Protein AF-A0A2U3AJI8-F1 (afdb_monomer_lite)

Organism: NCBI:txid202750

Foldseek 3Di:
DVVVLLVVLVVCVVPDPSVVSCVVVVHDPVSSVCVVPDDQDPVRVVVVVVVVVCVVCCVVVVVPVPDDDDDDD

Sequence (73 aa):
MDQEIIEHINEEKAHYPVQMTCRVLKLPKSRYYQAAHIKPSVYYLENQHITERIREIHPESDCRYGAPKIHYL

Radius of gyration: 20.06 Å; chains: 1; bounding box: 41×37×41 Å

Secondary structure (DSSP, 8-state):
-HHHHHHHHHHHTTTS-HHHHHHHTT--HHHHHHHHH-PPPHHHHHHHHHHHHHHHHGGGGTT-TTPPP----

Structure (mmCIF, N/CA/C/O backbone):
data_AF-A0A2U3AJI8-F1
#
_entry.id   AF-A0A2U3AJI8-F1
#
loop_
_atom_site.group_PDB
_atom_site.id
_atom_site.type_symbol
_atom_site.label_atom_id
_atom_site.label_alt_id
_atom_site.label_comp_id
_atom_site.label_asym_id
_atom_site.label_entity_id
_atom_site.label_seq_id
_atom_site.pdbx_PDB_ins_code
_atom_site.Cartn_x
_atom_site.Cartn_y
_atom_site.Cartn_z
_atom_site.occupancy
_atom_site.B_iso_or_equiv
_atom_site.auth_seq_id
_atom_site.auth_comp_id
_atom_site.auth_asym_id
_atom_site.auth_atom_id
_atom_site.pdbx_PDB_model_num
ATOM 1 N N . MET A 1 1 ? -9.205 -11.083 -0.500 1.00 61.38 1 MET A N 1
ATOM 2 C CA . MET A 1 1 ? -9.733 -11.745 0.713 1.00 61.38 1 MET A CA 1
ATOM 3 C C . MET A 1 1 ? -9.820 -10.784 1.893 1.00 61.38 1 MET A C 1
ATOM 5 O O . MET A 1 1 ? -10.901 -10.272 2.117 1.00 61.38 1 MET A O 1
ATOM 9 N N . ASP A 1 2 ? -8.744 -10.462 2.627 1.00 72.44 2 ASP A N 1
ATOM 10 C CA . ASP A 1 2 ? -8.891 -9.593 3.819 1.00 72.44 2 ASP A CA 1
ATOM 11 C C . ASP A 1 2 ? -8.991 -8.086 3.511 1.00 72.44 2 ASP A C 1
ATOM 13 O O . ASP A 1 2 ? -9.627 -7.362 4.271 1.00 72.44 2 ASP A O 1
ATOM 17 N N . GLN A 1 3 ? -8.379 -7.602 2.420 1.00 80.31 3 GLN A N 1
ATOM 18 C CA . GLN A 1 3 ? -8.471 -6.184 2.031 1.00 80.31 3 GLN A CA 1
ATOM 19 C C . GLN A 1 3 ? -9.886 -5.787 1.599 1.00 80.31 3 GLN A C 1
ATOM 21 O O . GLN A 1 3 ? -10.399 -4.799 2.106 1.00 80.31 3 GLN A O 1
ATOM 26 N N . GLU A 1 4 ? -10.546 -6.602 0.773 1.00 85.81 4 GLU A N 1
ATOM 27 C CA . GLU A 1 4 ? -11.932 -6.367 0.329 1.00 85.81 4 GLU A CA 1
ATOM 28 C C . GLU A 1 4 ? -12.904 -6.301 1.520 1.00 85.81 4 GLU A C 1
ATOM 30 O O . GLU A 1 4 ? -13.782 -5.445 1.575 1.00 85.81 4 GLU A O 1
ATOM 35 N N . ILE A 1 5 ? -12.712 -7.160 2.532 1.00 89.06 5 ILE A N 1
ATOM 36 C CA . ILE A 1 5 ? -13.506 -7.128 3.771 1.00 89.06 5 ILE A CA 1
ATOM 37 C C . ILE A 1 5 ? -13.279 -5.810 4.527 1.00 89.06 5 ILE A C 1
ATOM 39 O O . ILE A 1 5 ? -14.225 -5.222 5.044 1.00 89.06 5 ILE A O 1
ATOM 43 N N . ILE A 1 6 ? -12.033 -5.339 4.617 1.00 89.94 6 ILE A N 1
ATOM 44 C CA . ILE A 1 6 ? -11.691 -4.091 5.316 1.00 89.94 6 ILE A CA 1
ATOM 45 C C . ILE A 1 6 ? -12.236 -2.865 4.571 1.00 89.94 6 ILE A C 1
ATOM 47 O O . ILE A 1 6 ? -12.705 -1.932 5.225 1.00 89.94 6 ILE A O 1
ATOM 51 N N . GLU A 1 7 ? -12.203 -2.865 3.238 1.00 89.62 7 GLU A N 1
ATOM 52 C CA . GLU A 1 7 ? -12.809 -1.825 2.395 1.00 89.62 7 GLU A CA 1
ATOM 53 C C . GLU A 1 7 ? -14.321 -1.761 2.606 1.00 89.62 7 GLU A C 1
ATOM 55 O O . GLU A 1 7 ? -14.837 -0.704 2.963 1.00 89.62 7 GLU A O 1
ATOM 60 N N . HIS A 1 8 ? -15.005 -2.905 2.551 1.00 90.69 8 HIS A N 1
ATOM 61 C CA . HIS A 1 8 ? -16.442 -2.971 2.802 1.00 90.69 8 HIS A CA 1
ATOM 62 C C . HIS A 1 8 ? -16.820 -2.492 4.218 1.00 90.69 8 HIS A C 1
ATOM 64 O O . HIS A 1 8 ? -17.777 -1.741 4.403 1.00 90.69 8 HIS A O 1
ATOM 70 N N . ILE A 1 9 ? -16.035 -2.849 5.246 1.00 90.69 9 ILE A N 1
ATOM 71 C CA . ILE A 1 9 ? -16.240 -2.327 6.610 1.00 90.69 9 ILE A CA 1
ATOM 72 C C . ILE A 1 9 ? -16.051 -0.803 6.653 1.00 90.69 9 ILE A C 1
ATOM 74 O O . ILE A 1 9 ? -16.737 -0.128 7.419 1.00 90.69 9 ILE A O 1
ATOM 78 N N . ASN A 1 10 ? -15.128 -0.249 5.864 1.00 89.69 10 ASN A N 1
ATOM 79 C CA . ASN A 1 10 ? -14.875 1.189 5.813 1.00 89.69 10 ASN A CA 1
ATOM 80 C C . ASN A 1 10 ? -16.008 1.982 5.153 1.00 89.69 10 ASN A C 1
ATOM 82 O O . ASN A 1 10 ? -16.251 3.111 5.578 1.00 89.69 10 ASN A O 1
ATOM 86 N N . GLU A 1 11 ? -16.679 1.412 4.155 1.00 92.06 11 GLU A N 1
ATOM 87 C CA . GLU A 1 11 ? -17.867 1.992 3.515 1.00 92.06 11 GLU A CA 1
ATOM 88 C C . GLU A 1 11 ? -19.060 1.991 4.480 1.00 92.06 11 GLU A C 1
ATOM 90 O O . GLU A 1 11 ? -19.726 3.006 4.682 1.00 92.06 11 GLU A O 1
ATOM 95 N N . GLU A 1 12 ? -19.266 0.869 5.168 1.00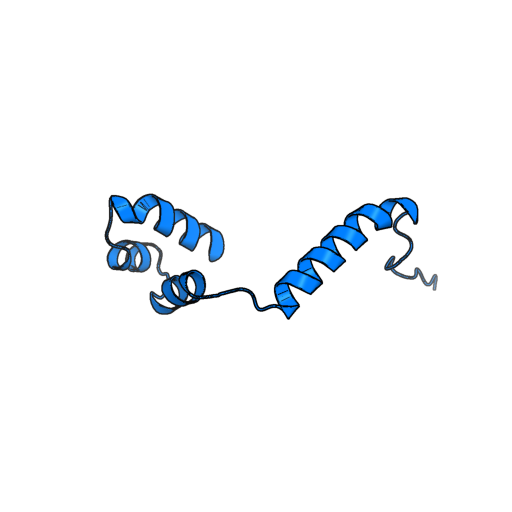 90.62 12 GLU A N 1
ATOM 96 C CA . GLU A 1 12 ? -20.428 0.647 6.029 1.00 90.62 12 GLU A CA 1
ATOM 97 C C . GLU A 1 12 ? -20.277 1.185 7.461 1.00 90.62 12 GLU A C 1
ATOM 99 O O . GLU A 1 12 ? -21.248 1.212 8.223 1.00 90.62 12 GLU A O 1
ATOM 104 N N . LYS A 1 13 ? -19.089 1.664 7.860 1.00 89.38 13 LYS A N 1
ATOM 105 C CA . LYS A 1 13 ? -18.837 2.168 9.229 1.00 89.38 13 LYS A CA 1
ATOM 106 C C . LYS A 1 13 ? -19.712 3.359 9.632 1.00 89.38 13 LYS A C 1
ATOM 108 O O . LYS A 1 13 ? -19.810 3.656 10.820 1.00 89.38 13 LYS A O 1
ATOM 113 N N . ALA A 1 14 ? -20.285 4.071 8.658 1.00 90.94 14 ALA A N 1
ATOM 114 C CA . ALA A 1 14 ? -21.206 5.181 8.894 1.00 90.94 14 ALA A CA 1
ATOM 115 C C . ALA A 1 14 ? -22.588 4.697 9.366 1.00 90.94 14 ALA A C 1
ATOM 117 O O . ALA A 1 14 ? -23.237 5.375 10.160 1.00 90.94 14 ALA A O 1
ATOM 118 N N . HIS A 1 15 ? -23.013 3.516 8.911 1.00 91.31 15 HIS A N 1
ATOM 119 C CA . HIS A 1 15 ? -24.308 2.920 9.240 1.00 91.31 15 HIS A CA 1
ATOM 120 C C . HIS A 1 15 ? -24.205 1.931 10.404 1.00 91.31 15 HIS A C 1
ATOM 122 O O . HIS A 1 15 ? -25.136 1.804 11.200 1.00 91.31 15 HIS A O 1
ATOM 128 N N . TYR A 1 16 ? -23.064 1.247 10.530 1.00 91.69 16 TYR A N 1
ATOM 129 C CA . TYR A 1 16 ? -22.887 0.141 11.464 1.00 91.69 16 TYR A CA 1
ATOM 130 C C . TYR A 1 16 ? -21.598 0.256 12.289 1.00 91.69 16 TYR A C 1
ATOM 132 O O . TYR A 1 16 ? -20.538 0.587 11.754 1.00 91.69 16 TYR A O 1
ATOM 140 N N . PRO A 1 17 ? -21.620 -0.100 13.589 1.00 92.81 17 PRO A N 1
ATOM 141 C CA . PRO A 1 17 ? -20.405 -0.129 14.395 1.00 92.81 17 PRO A CA 1
ATOM 142 C C . PRO A 1 17 ? -19.390 -1.145 13.854 1.00 92.81 17 PRO A C 1
ATOM 144 O O . PRO A 1 17 ? -19.690 -2.335 13.767 1.00 92.81 17 PRO A O 1
ATOM 147 N N . VAL A 1 18 ? -18.147 -0.708 13.621 1.00 90.69 18 VAL A N 1
ATOM 148 C CA . VAL A 1 18 ? -17.023 -1.541 13.128 1.00 90.69 18 VAL A CA 1
ATOM 149 C C . VAL A 1 18 ? -16.882 -2.858 13.900 1.00 90.69 18 VAL A C 1
ATOM 151 O O . VAL A 1 18 ? -16.628 -3.914 13.322 1.00 90.69 18 VAL A O 1
ATOM 154 N N . GLN A 1 19 ? -17.083 -2.821 15.220 1.00 90.94 19 GLN A N 1
ATOM 155 C CA . GLN A 1 19 ? -17.041 -4.001 16.083 1.00 90.94 19 GLN A CA 1
ATOM 156 C C . GLN A 1 19 ? -18.076 -5.066 15.700 1.00 90.94 19 GLN A C 1
ATOM 158 O O . GLN A 1 19 ? -17.768 -6.257 15.776 1.00 90.94 19 GLN A O 1
ATOM 163 N N . MET A 1 20 ? -19.288 -4.648 15.336 1.00 93.44 20 MET A N 1
ATOM 164 C CA . MET A 1 20 ? -20.350 -5.551 14.907 1.00 93.44 20 MET A CA 1
ATOM 165 C C . MET A 1 20 ? -19.997 -6.152 13.549 1.00 93.44 20 MET A C 1
ATOM 167 O O . MET A 1 20 ? -19.992 -7.373 13.411 1.00 93.44 20 MET A O 1
ATOM 171 N N . THR A 1 21 ? -19.618 -5.315 12.586 1.00 92.31 21 THR A N 1
ATOM 172 C CA . THR A 1 21 ? -19.294 -5.735 11.218 1.00 92.31 21 THR A CA 1
ATOM 173 C C . THR A 1 21 ? -18.115 -6.712 11.195 1.00 92.31 21 THR A C 1
ATOM 175 O O . THR A 1 21 ? -18.209 -7.774 10.584 1.00 92.31 21 THR A O 1
ATOM 178 N N . CYS A 1 22 ? -17.054 -6.446 11.971 1.00 92.81 22 CYS A N 1
ATOM 179 C CA . CYS A 1 22 ? -15.930 -7.376 12.145 1.00 92.81 22 CYS A CA 1
ATOM 180 C C . CYS A 1 22 ? -16.384 -8.741 12.690 1.00 92.81 22 CYS A C 1
ATOM 182 O O . CYS A 1 22 ? -15.910 -9.780 12.239 1.00 92.81 22 CYS A O 1
ATOM 184 N N . ARG A 1 23 ? -17.321 -8.759 13.651 1.00 92.56 23 ARG A N 1
ATOM 185 C CA . ARG A 1 23 ? -17.837 -10.003 14.243 1.00 92.56 23 ARG A CA 1
ATOM 186 C C . ARG A 1 23 ? -18.656 -10.814 13.236 1.00 92.56 23 ARG A C 1
ATOM 188 O O . ARG A 1 23 ? -18.497 -12.030 13.189 1.00 92.56 23 ARG A O 1
ATOM 195 N N . VAL A 1 24 ? -19.501 -10.151 12.446 1.00 93.50 24 VAL A N 1
ATOM 196 C CA . VAL A 1 24 ? -20.338 -10.786 11.411 1.00 93.50 24 VAL A CA 1
ATOM 197 C C . VAL A 1 24 ? -19.471 -11.373 10.298 1.00 93.50 24 VAL A C 1
ATOM 199 O O . VAL A 1 24 ? -19.641 -12.532 9.932 1.00 93.50 24 VAL A O 1
ATOM 202 N N . LEU A 1 25 ? -18.486 -10.606 9.828 1.00 91.44 25 LEU A N 1
ATOM 203 C CA . LEU A 1 25 ? -17.568 -11.005 8.758 1.00 91.44 25 LEU A CA 1
ATOM 204 C C . LEU A 1 25 ? -16.427 -11.917 9.241 1.00 91.44 25 LEU A C 1
ATOM 206 O O . LEU A 1 25 ? -15.541 -12.257 8.464 1.00 91.44 25 LEU A O 1
ATOM 210 N N . LYS A 1 26 ? -16.438 -12.327 10.520 1.00 92.50 26 LYS A N 1
ATOM 211 C CA . LYS A 1 26 ? -15.407 -13.165 11.159 1.00 92.50 26 LYS A CA 1
ATOM 212 C C . LYS A 1 26 ? -13.980 -12.600 11.017 1.00 92.50 26 LYS A C 1
ATOM 214 O O . LYS A 1 26 ? -13.008 -13.352 11.044 1.00 92.50 26 LYS A O 1
ATOM 219 N N . LEU A 1 27 ? -13.850 -11.275 10.927 1.00 90.75 27 LEU A N 1
ATOM 220 C CA . LEU A 1 27 ? -12.573 -10.568 10.888 1.00 90.75 27 LEU A CA 1
ATOM 221 C C . LEU A 1 27 ? -12.118 -10.219 12.319 1.00 90.75 27 LEU A C 1
ATOM 223 O O . LEU A 1 27 ? -12.870 -9.592 13.074 1.00 90.75 27 LEU A O 1
ATOM 227 N N . PRO A 1 28 ? -10.879 -10.547 12.723 1.00 91.81 28 PRO A N 1
ATOM 228 C CA . PRO A 1 28 ? -10.327 -10.055 13.981 1.00 91.81 28 PRO A CA 1
ATOM 229 C C . PRO A 1 28 ? -10.254 -8.521 13.985 1.00 91.81 28 PRO A C 1
ATOM 231 O O . PRO A 1 28 ? -9.671 -7.921 13.083 1.00 91.81 28 PRO A O 1
ATOM 234 N N . LYS A 1 29 ? -10.771 -7.863 15.032 1.00 89.88 29 LYS A N 1
ATOM 235 C CA . LYS A 1 29 ? -10.721 -6.389 15.146 1.00 89.88 29 LYS A CA 1
ATOM 236 C C . LYS A 1 29 ? -9.304 -5.825 15.043 1.00 89.88 29 LYS A C 1
ATOM 238 O O . LYS A 1 29 ? -9.104 -4.769 14.454 1.00 89.88 29 LYS A O 1
ATOM 243 N N . SER A 1 30 ? -8.327 -6.524 15.623 1.00 90.25 30 SER A N 1
ATOM 244 C CA . SER A 1 30 ? -6.914 -6.132 15.580 1.00 90.25 30 SER A CA 1
ATOM 245 C C . SER A 1 30 ? -6.411 -5.983 14.148 1.00 90.25 30 SER A C 1
ATOM 247 O O . SER A 1 30 ? -5.638 -5.073 13.873 1.00 90.25 30 SER A O 1
ATOM 249 N N . ARG A 1 31 ? -6.901 -6.823 13.232 1.00 89.75 31 ARG A N 1
ATOM 250 C CA . ARG A 1 31 ? -6.548 -6.784 11.816 1.00 89.75 31 ARG A CA 1
ATOM 251 C C . ARG A 1 31 ? -7.104 -5.547 11.114 1.00 89.75 31 ARG A C 1
ATOM 253 O O . ARG A 1 31 ? -6.366 -4.900 10.380 1.00 89.75 31 ARG A O 1
ATOM 260 N N . TYR A 1 32 ? -8.364 -5.192 11.377 1.00 90.56 32 TYR A N 1
ATOM 261 C CA . TYR A 1 32 ? -8.967 -3.963 10.851 1.00 90.56 32 TYR A CA 1
ATOM 262 C C . TYR A 1 32 ? -8.178 -2.723 11.292 1.00 90.56 32 TYR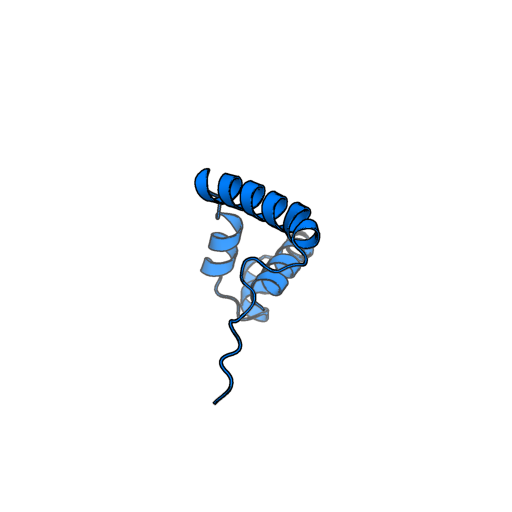 A C 1
ATOM 264 O O . TYR A 1 32 ? -7.774 -1.914 10.461 1.00 90.56 32 TYR A O 1
ATOM 272 N N . TYR A 1 33 ? -7.899 -2.598 12.594 1.00 89.75 33 TYR A N 1
ATOM 273 C CA . TYR A 1 33 ? -7.156 -1.446 13.104 1.00 89.75 33 TYR A CA 1
ATOM 274 C C . TYR A 1 33 ? -5.690 -1.449 12.662 1.00 89.75 33 TYR A C 1
ATOM 276 O O . TYR A 1 33 ? -5.170 -0.385 12.348 1.00 89.75 33 TYR A O 1
ATOM 284 N N . GLN A 1 34 ? -5.029 -2.608 12.561 1.00 89.38 34 GLN A N 1
ATOM 285 C CA . GLN A 1 34 ? -3.698 -2.684 11.951 1.00 89.38 34 GLN A CA 1
ATOM 286 C C . GLN A 1 34 ? -3.724 -2.117 10.537 1.00 89.38 34 GLN A C 1
ATOM 288 O O . GLN A 1 34 ? -2.958 -1.207 10.251 1.00 89.38 34 GLN A O 1
ATOM 293 N N . ALA A 1 35 ? -4.639 -2.581 9.686 1.00 86.50 35 ALA A N 1
ATOM 294 C CA . ALA A 1 35 ? -4.750 -2.080 8.322 1.00 86.50 35 ALA A CA 1
ATOM 295 C C . ALA A 1 35 ? -5.028 -0.571 8.265 1.00 86.50 35 ALA A C 1
ATOM 297 O O . ALA A 1 35 ? -4.410 0.128 7.470 1.00 86.50 35 ALA A O 1
ATOM 298 N N . ALA A 1 36 ? -5.884 -0.055 9.151 1.00 84.44 36 ALA A N 1
ATOM 299 C CA . ALA A 1 36 ? -6.168 1.376 9.244 1.00 84.44 36 ALA A CA 1
ATOM 300 C C . ALA A 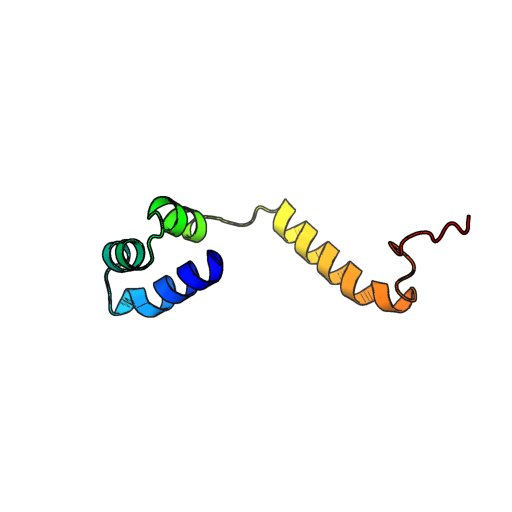1 36 ? -4.965 2.219 9.719 1.00 84.44 36 ALA A C 1
ATOM 302 O O . ALA A 1 36 ? -4.893 3.409 9.418 1.00 84.44 36 ALA A O 1
ATOM 303 N N . HIS A 1 37 ? -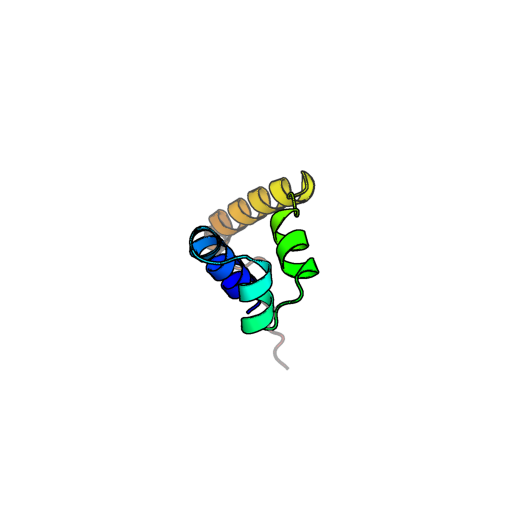4.032 1.627 10.471 1.00 82.50 37 HIS A N 1
ATOM 304 C CA . HIS A 1 37 ? -2.867 2.313 11.036 1.00 82.50 37 HIS A CA 1
ATOM 305 C C . HIS A 1 37 ? -1.560 2.081 10.272 1.00 82.50 37 HIS A C 1
ATOM 307 O O . HIS A 1 37 ? -0.567 2.745 10.582 1.00 82.50 37 HIS A O 1
ATOM 313 N N . ILE A 1 38 ? -1.526 1.175 9.28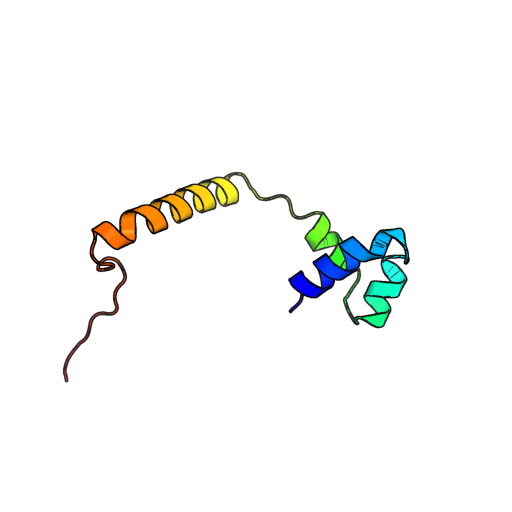8 1.00 80.81 38 ILE A N 1
ATOM 314 C CA . ILE A 1 38 ? -0.343 0.983 8.447 1.00 80.81 38 ILE A CA 1
ATOM 315 C C . ILE A 1 38 ? -0.109 2.272 7.659 1.00 80.81 38 ILE A C 1
ATOM 317 O O . ILE A 1 38 ? -0.840 2.611 6.731 1.00 80.81 38 ILE A O 1
ATOM 321 N N . LYS A 1 39 ? 0.946 2.994 8.037 1.00 81.00 39 LYS A N 1
ATOM 322 C CA . LYS A 1 39 ? 1.525 4.046 7.210 1.00 81.00 39 LYS A CA 1
ATOM 323 C C . LYS A 1 39 ? 2.626 3.425 6.355 1.00 81.00 39 LYS A C 1
ATOM 325 O O . LYS A 1 39 ? 3.469 2.714 6.911 1.00 81.00 39 LYS A O 1
ATOM 330 N N . PRO A 1 40 ? 2.651 3.684 5.039 1.00 82.69 40 PRO A N 1
ATOM 331 C CA . PRO A 1 40 ? 3.761 3.246 4.213 1.00 82.69 40 PRO A CA 1
ATOM 332 C C . PRO A 1 40 ? 5.050 3.915 4.703 1.00 82.69 40 PRO A C 1
ATOM 334 O O . PRO A 1 40 ? 5.061 5.100 5.047 1.00 82.69 40 PRO A O 1
ATOM 337 N N . SER A 1 41 ? 6.135 3.145 4.778 1.00 88.62 41 SER A N 1
ATOM 338 C CA . SER A 1 41 ? 7.454 3.698 5.083 1.00 88.62 41 SER A CA 1
ATOM 339 C C . SER A 1 41 ? 7.987 4.482 3.883 1.00 88.62 41 SER A C 1
ATOM 341 O O . SER A 1 41 ? 7.559 4.267 2.749 1.00 88.62 41 SER A O 1
ATOM 343 N N . VAL A 1 42 ? 8.965 5.360 4.117 1.00 91.31 42 VAL A N 1
ATOM 344 C CA . VAL A 1 42 ? 9.647 6.097 3.036 1.00 91.31 42 VAL A CA 1
ATOM 345 C C . VAL A 1 42 ? 10.192 5.128 1.979 1.00 91.31 42 VAL A C 1
ATOM 347 O O . VAL A 1 42 ? 9.933 5.298 0.794 1.00 91.31 42 VAL A O 1
ATOM 350 N N . TYR A 1 43 ? 10.840 4.049 2.425 1.00 92.31 43 TYR A N 1
ATOM 351 C CA . TYR A 1 43 ? 11.364 2.990 1.560 1.00 92.31 43 TYR A CA 1
ATOM 352 C C . TYR A 1 43 ? 10.275 2.282 0.738 1.00 92.31 43 TYR A C 1
ATOM 354 O O . TYR A 1 43 ? 10.492 1.945 -0.423 1.00 92.31 43 TYR A O 1
ATOM 362 N N . TYR A 1 44 ? 9.092 2.054 1.320 1.00 92.81 44 TYR A N 1
ATOM 363 C CA . TYR A 1 44 ? 7.970 1.451 0.599 1.00 92.81 44 TYR A CA 1
ATOM 364 C C . TYR A 1 44 ? 7.497 2.352 -0.548 1.00 92.81 44 TYR A C 1
ATOM 366 O O . TYR A 1 44 ? 7.314 1.867 -1.661 1.00 92.81 44 TYR A O 1
ATOM 374 N N . LEU A 1 45 ? 7.337 3.653 -0.286 1.00 93.25 45 LEU A N 1
ATOM 375 C CA . LEU A 1 45 ? 6.909 4.623 -1.299 1.00 93.25 45 LEU A CA 1
ATOM 376 C C . LEU A 1 45 ? 7.941 4.752 -2.423 1.00 93.25 45 LEU A C 1
ATOM 378 O O . LEU A 1 45 ? 7.587 4.710 -3.597 1.00 93.25 45 LEU A O 1
ATOM 382 N N . GLU A 1 46 ? 9.223 4.852 -2.074 1.00 96.06 46 GLU A N 1
ATOM 383 C CA . GLU A 1 46 ? 10.309 4.942 -3.052 1.00 96.06 46 GLU A CA 1
ATOM 384 C C . GLU A 1 46 ? 10.365 3.701 -3.953 1.00 96.06 46 GLU A C 1
ATOM 386 O O . GLU A 1 46 ? 10.394 3.816 -5.178 1.00 96.06 46 GLU A O 1
ATOM 391 N N . ASN A 1 47 ? 10.274 2.505 -3.368 1.00 96.69 47 ASN A N 1
ATOM 392 C CA . ASN A 1 47 ? 10.197 1.268 -4.140 1.00 96.69 47 ASN A CA 1
ATOM 393 C C . ASN A 1 47 ? 8.956 1.197 -5.023 1.00 96.69 47 ASN A C 1
ATOM 395 O O . ASN A 1 47 ? 9.039 0.664 -6.129 1.00 96.69 47 ASN A O 1
ATOM 399 N N . GLN A 1 48 ? 7.811 1.698 -4.553 1.00 96.00 48 GLN A N 1
ATOM 400 C CA . GLN A 1 48 ? 6.597 1.744 -5.357 1.00 96.00 48 GLN A CA 1
ATOM 401 C C . GLN A 1 48 ? 6.829 2.593 -6.614 1.00 96.00 48 GLN A C 1
ATOM 403 O O . GLN A 1 48 ? 6.588 2.104 -7.716 1.00 96.00 48 GLN A O 1
ATOM 408 N N . HIS A 1 49 ? 7.398 3.792 -6.466 1.00 96.69 49 HIS A N 1
ATOM 409 C CA . HIS A 1 49 ? 7.732 4.663 -7.59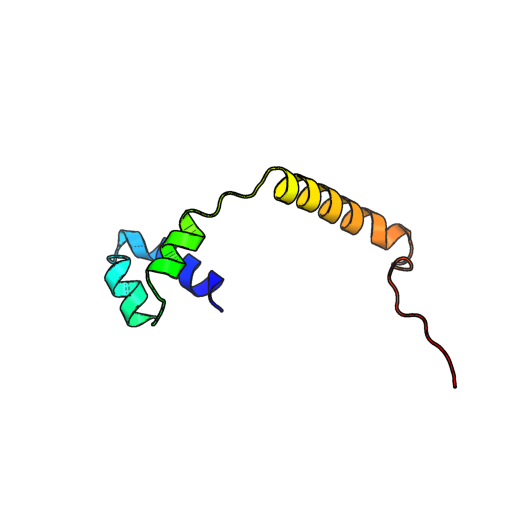4 1.00 96.69 49 HIS A CA 1
ATOM 410 C C . HIS A 1 49 ? 8.741 4.030 -8.560 1.00 96.69 49 HIS A C 1
ATOM 412 O O . HIS A 1 49 ? 8.551 4.068 -9.776 1.00 96.69 49 HIS A O 1
ATOM 418 N N . ILE A 1 50 ? 9.798 3.399 -8.040 1.00 96.75 50 ILE A N 1
ATOM 419 C CA . ILE A 1 50 ? 10.780 2.684 -8.869 1.00 96.75 50 ILE A CA 1
ATOM 420 C C . ILE A 1 50 ? 10.103 1.535 -9.627 1.00 96.75 50 ILE A C 1
ATOM 422 O O . ILE A 1 50 ? 10.337 1.350 -10.820 1.00 96.75 50 ILE A O 1
ATOM 426 N N . THR A 1 51 ? 9.237 0.776 -8.955 1.00 95.94 51 THR A N 1
ATOM 427 C CA . THR A 1 51 ? 8.517 -0.356 -9.554 1.00 95.94 51 THR A CA 1
ATOM 428 C C . THR A 1 51 ? 7.569 0.105 -10.656 1.00 95.94 51 THR A C 1
ATOM 430 O O . THR A 1 51 ? 7.509 -0.522 -11.713 1.00 95.94 51 THR A O 1
ATOM 433 N N . GLU A 1 52 ? 6.838 1.196 -10.434 1.00 97.00 52 GLU A N 1
ATOM 434 C CA . GLU A 1 52 ? 5.984 1.827 -11.444 1.00 97.00 52 GLU A CA 1
ATOM 435 C C . GLU A 1 52 ? 6.810 2.228 -12.667 1.00 97.00 52 GLU A C 1
ATOM 437 O O . GLU A 1 52 ? 6.482 1.825 -13.783 1.00 97.00 52 GLU A O 1
ATOM 442 N N . ARG A 1 53 ? 7.959 2.880 -12.458 1.00 96.94 53 ARG A N 1
ATOM 443 C CA . ARG A 1 53 ? 8.853 3.259 -13.553 1.00 96.94 53 ARG A CA 1
ATOM 444 C C . ARG A 1 53 ? 9.390 2.058 -14.327 1.00 96.94 53 ARG A C 1
ATOM 446 O O . ARG A 1 53 ? 9.446 2.103 -15.552 1.00 96.94 53 ARG A O 1
ATOM 453 N N . ILE A 1 54 ? 9.761 0.976 -13.639 1.00 95.31 54 ILE A N 1
ATOM 454 C CA . ILE A 1 54 ? 10.195 -0.273 -14.282 1.00 95.31 54 ILE A CA 1
ATOM 455 C C . ILE A 1 54 ? 9.078 -0.831 -15.170 1.00 95.31 54 ILE A C 1
ATOM 457 O O . ILE A 1 54 ? 9.352 -1.224 -16.300 1.00 95.31 54 ILE A O 1
ATOM 461 N N . ARG A 1 55 ? 7.826 -0.849 -14.694 1.00 94.56 55 ARG A N 1
ATOM 462 C CA . ARG A 1 55 ? 6.680 -1.346 -15.475 1.00 94.56 55 ARG A CA 1
ATOM 463 C C . ARG A 1 55 ? 6.431 -0.527 -16.739 1.00 94.56 55 ARG A C 1
ATOM 465 O O . ARG A 1 55 ? 6.038 -1.112 -17.740 1.00 94.56 55 ARG A O 1
ATOM 472 N N . GLU A 1 56 ? 6.677 0.781 -16.702 1.00 96.25 56 GLU A N 1
ATOM 473 C CA . GLU A 1 56 ? 6.558 1.653 -17.877 1.00 96.25 56 GLU A CA 1
ATOM 474 C C . GLU A 1 56 ? 7.596 1.321 -18.957 1.00 96.25 56 GLU A C 1
ATOM 476 O O . GLU A 1 56 ? 7.241 1.236 -20.128 1.00 96.25 56 GLU A O 1
ATOM 481 N N . ILE A 1 57 ? 8.862 1.100 -18.575 1.00 95.81 57 ILE A N 1
ATOM 482 C CA . ILE A 1 57 ? 9.968 0.879 -19.530 1.00 95.81 57 ILE A CA 1
ATOM 483 C C . ILE A 1 57 ? 10.157 -0.591 -19.931 1.00 95.81 57 ILE A C 1
ATOM 485 O O . ILE A 1 57 ? 10.771 -0.892 -20.950 1.00 95.81 57 ILE A O 1
ATOM 489 N N . HIS A 1 58 ? 9.667 -1.541 -19.131 1.00 95.25 58 HIS A N 1
ATOM 490 C CA . HIS A 1 58 ? 9.858 -2.973 -19.372 1.00 95.25 58 HIS A CA 1
ATOM 491 C C . HIS A 1 58 ? 9.347 -3.448 -20.751 1.00 95.25 58 HIS A C 1
ATOM 493 O O . HIS A 1 58 ? 10.062 -4.230 -21.392 1.00 95.25 58 HIS A O 1
ATOM 499 N N . PRO A 1 59 ? 8.204 -2.953 -21.270 1.00 94.94 59 PRO A N 1
ATOM 500 C CA . PRO A 1 59 ? 7.751 -3.256 -22.626 1.00 94.94 59 PRO A CA 1
ATOM 501 C C . PRO A 1 59 ? 8.728 -2.824 -23.727 1.00 94.94 59 PRO A C 1
ATOM 503 O O . PRO A 1 59 ? 8.847 -3.529 -24.721 1.00 94.94 59 PRO A O 1
ATOM 506 N N . GLU A 1 60 ? 9.485 -1.733 -23.546 1.00 95.31 60 GLU A N 1
ATOM 507 C CA . GLU A 1 60 ? 10.497 -1.282 -24.522 1.00 95.31 60 GLU A CA 1
ATOM 508 C C . GLU A 1 60 ? 11.657 -2.280 -24.660 1.00 95.31 60 GLU A C 1
ATOM 510 O O . GLU A 1 60 ? 12.342 -2.334 -25.679 1.00 95.31 60 GLU A O 1
ATOM 515 N N . SER A 1 61 ? 11.877 -3.099 -23.630 1.00 89.88 61 SER A N 1
ATOM 516 C CA . SER A 1 61 ? 12.873 -4.171 -23.643 1.00 89.88 61 SER A CA 1
ATOM 517 C C . SER A 1 61 ? 12.344 -5.496 -24.203 1.00 89.88 61 SER A C 1
ATOM 519 O O . SER A 1 61 ? 13.010 -6.521 -24.047 1.00 89.88 61 SER A O 1
ATOM 521 N N . ASP A 1 62 ? 11.158 -5.505 -24.818 1.00 92.38 62 ASP A N 1
ATOM 522 C CA . ASP A 1 62 ? 10.413 -6.705 -25.231 1.00 92.38 62 ASP A CA 1
ATOM 523 C C . ASP A 1 62 ? 10.164 -7.674 -24.066 1.00 92.38 62 ASP A C 1
ATOM 525 O O . ASP A 1 62 ? 10.202 -8.896 -24.220 1.00 92.38 62 ASP A O 1
ATOM 529 N N . CYS A 1 63 ? 10.000 -7.127 -22.859 1.00 91.19 63 CYS A N 1
ATOM 530 C CA . CYS A 1 63 ? 9.863 -7.892 -21.624 1.00 91.19 63 CYS A CA 1
ATOM 531 C C . CYS A 1 63 ? 10.999 -8.915 -21.378 1.00 91.19 63 CYS A C 1
ATOM 533 O O . CYS A 1 63 ? 10.820 -9.898 -20.657 1.00 91.19 63 CYS A O 1
ATOM 535 N N . ARG A 1 64 ? 12.191 -8.707 -21.965 1.00 89.38 64 ARG A N 1
ATOM 536 C CA . ARG A 1 64 ? 13.318 -9.657 -21.878 1.00 89.38 64 ARG A CA 1
ATOM 537 C C . ARG A 1 64 ? 13.900 -9.759 -20.473 1.00 89.38 64 ARG A C 1
ATOM 539 O O . ARG A 1 64 ? 14.266 -10.847 -20.024 1.00 89.38 64 ARG A O 1
ATOM 546 N N . TYR A 1 65 ? 14.018 -8.631 -19.776 1.00 87.19 65 TYR A N 1
ATOM 547 C CA . TYR A 1 65 ? 14.595 -8.592 -18.433 1.00 87.19 65 TYR A CA 1
ATOM 548 C C . TYR A 1 65 ? 13.667 -9.272 -17.419 1.00 87.19 65 TYR A C 1
ATOM 550 O O . TYR A 1 65 ? 12.655 -8.708 -17.029 1.00 87.19 65 TYR A O 1
ATOM 558 N N . GLY A 1 66 ? 14.029 -10.477 -16.973 1.00 84.81 66 GLY A N 1
ATOM 559 C CA . GLY A 1 66 ? 13.224 -11.274 -16.038 1.00 84.81 66 GLY A CA 1
ATOM 560 C C . GLY A 1 66 ? 12.446 -12.420 -16.689 1.00 84.81 66 GLY A C 1
ATOM 561 O O . GLY A 1 66 ? 11.806 -13.190 -15.975 1.00 84.81 66 GLY A O 1
ATOM 562 N N . ALA A 1 67 ? 12.535 -12.587 -18.013 1.00 88.56 67 ALA A N 1
ATOM 563 C CA . ALA A 1 67 ? 11.967 -13.745 -18.693 1.00 88.56 67 ALA A CA 1
ATOM 564 C C . ALA A 1 67 ? 12.671 -15.051 -18.250 1.00 88.56 67 ALA A C 1
ATOM 566 O O . ALA A 1 67 ? 13.899 -15.069 -18.089 1.00 88.56 67 ALA A O 1
ATOM 567 N N . PRO A 1 68 ? 11.929 -16.158 -18.055 1.00 87.00 68 PRO A N 1
ATOM 568 C CA . PRO A 1 68 ? 12.514 -17.440 -17.676 1.00 87.00 68 PRO A CA 1
ATOM 569 C C . PRO A 1 68 ? 13.450 -17.954 -18.778 1.00 87.00 68 PRO A C 1
ATOM 571 O O . PRO A 1 68 ? 13.101 -17.965 -19.958 1.00 87.00 68 PRO A O 1
ATOM 574 N N . LYS A 1 69 ? 14.649 -18.410 -18.395 1.00 84.25 69 LYS A N 1
ATOM 575 C CA . LYS A 1 69 ? 15.578 -19.050 -19.335 1.00 84.25 69 LYS A CA 1
ATOM 576 C C . LYS A 1 69 ? 15.050 -20.433 -19.706 1.00 84.25 69 LYS A C 1
ATOM 578 O O . LYS A 1 69 ? 14.941 -21.302 -18.844 1.00 84.25 69 LYS A O 1
ATOM 583 N N . ILE A 1 70 ? 14.749 -20.644 -20.984 1.00 84.94 70 ILE A N 1
ATOM 584 C CA . ILE A 1 70 ? 14.377 -21.961 -21.505 1.00 84.94 70 ILE A CA 1
ATOM 585 C C . ILE A 1 70 ? 15.666 -22.750 -21.747 1.00 84.94 70 ILE A C 1
ATOM 587 O O . ILE A 1 70 ? 16.435 -22.430 -22.651 1.00 84.94 70 ILE A O 1
ATOM 591 N N . HIS A 1 71 ? 15.904 -23.775 -20.933 1.00 85.31 71 HIS A N 1
ATOM 592 C CA . HIS A 1 71 ? 16.915 -24.793 -21.205 1.00 85.31 71 HIS A CA 1
ATOM 593 C C . HIS A 1 71 ? 16.215 -25.965 -21.906 1.00 85.31 71 HIS A C 1
ATOM 595 O O . HIS A 1 71 ? 15.354 -26.601 -21.302 1.00 85.31 71 HIS A O 1
ATOM 601 N N . TYR A 1 72 ? 16.537 -26.225 -23.177 1.00 77.75 72 TYR A N 1
ATOM 602 C CA . TYR A 1 72 ? 16.130 -27.472 -23.836 1.00 77.75 72 TYR A CA 1
ATOM 603 C C . TYR A 1 72 ? 16.997 -28.619 -23.294 1.00 77.75 72 TYR A C 1
ATOM 605 O O . TYR A 1 72 ? 18.216 -28.462 -23.195 1.00 77.75 72 TYR A O 1
ATOM 613 N N . LEU A 1 73 ? 16.348 -29.720 -22.903 1.00 65.50 73 LEU A N 1
ATOM 614 C CA . LEU A 1 73 ? 16.978 -31.002 -22.567 1.00 65.50 73 LEU A CA 1
ATOM 615 C C . LEU A 1 73 ? 17.269 -31.797 -23.841 1.00 65.50 73 LEU A C 1
ATOM 617 O O . LEU A 1 73 ? 16.395 -31.779 -24.738 1.00 65.50 73 LEU A O 1
#

pLDDT: mean 89.52, std 6.49, range [61.38, 97.0]